Protein AF-A0A9W9NT55-F1 (afdb_monomer_lite)

Foldseek 3Di:
DVVVVCVVPPPDDPDDLVPDAAPAPAAEAQVVLVDDPNVVVLVSNLSSQADPDDDPDDDDDDDRRDDDDQPDDPVDPVSVVVSVVVDVVPDVDHRYYHPPDDDDPDDPDPPPDD

InterPro domains:
  IPR002347 Short-chain dehydrogenase/reductase SDR [PF00106] (26-107)
  IPR002347 Short-chain dehydrogenase/reductase SDR [PR00081] (27-44)
  IPR002347 Short-chain dehydrogenase/reductase SDR [PR00081] (92-103)
  IPR036291 NAD(P)-binding domain superfamily [SSF51735] (25-108)

Structure (mmCIF, N/CA/C/O backbone):
data_AF-A0A9W9NT55-F1
#
_entry.id   AF-A0A9W9NT55-F1
#
loop_
_atom_site.group_PDB
_atom_site.id
_atom_site.type_symbol
_atom_site.label_atom_id
_atom_site.label_alt_id
_atom_site.label_comp_id
_atom_site.label_asym_id
_atom_site.label_entity_id
_atom_site.label_seq_id
_atom_site.pdbx_PDB_ins_code
_atom_site.Cartn_x
_atom_site.Cartn_y
_atom_site.Cartn_z
_atom_site.occupancy
_atom_site.B_iso_or_equiv
_atom_site.auth_seq_id
_atom_site.auth_comp_id
_atom_site.auth_asym_id
_atom_site.auth_atom_id
_atom_site.pdbx_PDB_model_num
ATOM 1 N N . MET A 1 1 ? 0.224 33.615 -8.746 1.00 58.03 1 MET A N 1
ATOM 2 C CA . MET A 1 1 ? 1.519 33.624 -8.025 1.00 58.03 1 MET A CA 1
ATOM 3 C C . MET A 1 1 ? 1.483 32.832 -6.718 1.00 58.03 1 MET A C 1
ATOM 5 O O . MET A 1 1 ? 2.437 32.112 -6.478 1.00 58.03 1 MET A O 1
ATOM 9 N N . GLY A 1 2 ? 0.423 32.887 -5.895 1.00 65.94 2 GLY A N 1
ATOM 10 C CA . GLY A 1 2 ? 0.362 32.116 -4.633 1.00 65.94 2 GLY A CA 1
ATOM 11 C C . GLY A 1 2 ? 0.468 30.590 -4.791 1.00 65.94 2 GLY A C 1
ATOM 12 O O . GLY A 1 2 ? 1.138 29.940 -4.000 1.00 65.94 2 GLY A O 1
ATOM 13 N N . THR A 1 3 ? -0.092 30.028 -5.865 1.00 73.88 3 THR A N 1
ATOM 14 C CA . THR A 1 3 ? -0.012 28.590 -6.173 1.00 73.88 3 THR A CA 1
ATOM 15 C C . THR A 1 3 ? 1.415 28.089 -6.383 1.00 73.88 3 THR A C 1
ATOM 17 O O . THR A 1 3 ? 1.723 26.991 -5.944 1.00 73.88 3 THR A O 1
ATOM 20 N N . THR A 1 4 ? 2.305 28.876 -6.995 1.00 74.88 4 THR A N 1
ATOM 21 C CA . THR A 1 4 ? 3.706 28.475 -7.216 1.00 74.88 4 THR A CA 1
ATOM 22 C C . THR A 1 4 ? 4.477 28.385 -5.898 1.00 74.88 4 THR A C 1
ATOM 24 O O . THR A 1 4 ? 5.171 27.401 -5.666 1.00 74.88 4 THR A O 1
ATOM 27 N N . TRP A 1 5 ? 4.315 29.363 -5.002 1.00 75.00 5 TRP A N 1
ATOM 28 C CA . TRP A 1 5 ? 4.986 29.362 -3.697 1.00 75.00 5 TRP A CA 1
ATOM 29 C C . TRP A 1 5 ? 4.537 28.194 -2.811 1.00 75.00 5 TRP A C 1
ATOM 31 O O . TRP A 1 5 ? 5.375 27.562 -2.176 1.00 75.00 5 TRP A O 1
ATOM 41 N N . SER A 1 6 ? 3.248 27.845 -2.830 1.00 81.31 6 SER A N 1
ATOM 42 C CA . SER A 1 6 ? 2.719 26.706 -2.066 1.00 81.31 6 SER A CA 1
ATOM 43 C C . SER A 1 6 ? 3.161 25.334 -2.589 1.00 81.31 6 SER A C 1
ATOM 45 O O . SER A 1 6 ? 3.088 24.366 -1.842 1.00 81.31 6 SER A O 1
ATOM 47 N N . GLN A 1 7 ? 3.608 25.222 -3.846 1.00 83.94 7 GLN A N 1
ATOM 48 C CA . GLN A 1 7 ? 4.160 23.967 -4.382 1.00 83.94 7 GLN A CA 1
ATOM 49 C C . GLN A 1 7 ? 5.583 23.713 -3.869 1.00 83.94 7 GLN A C 1
ATOM 51 O O . GLN A 1 7 ? 5.927 22.578 -3.558 1.00 83.94 7 GLN A O 1
ATOM 56 N N . PHE A 1 8 ? 6.398 24.767 -3.749 1.00 88.31 8 PHE A N 1
ATOM 57 C CA . PHE A 1 8 ? 7.761 24.659 -3.213 1.00 88.31 8 PHE A CA 1
ATOM 58 C C . PHE A 1 8 ? 7.799 24.624 -1.682 1.00 88.31 8 PHE A C 1
ATOM 60 O O . PHE A 1 8 ? 8.662 23.968 -1.106 1.00 88.31 8 PHE A O 1
ATOM 67 N N . PHE A 1 9 ? 6.859 25.308 -1.029 1.00 88.19 9 PHE A N 1
ATOM 68 C CA . PHE A 1 9 ? 6.750 25.381 0.425 1.00 88.19 9 PHE A CA 1
ATOM 69 C C . PHE A 1 9 ? 5.329 25.007 0.844 1.00 88.19 9 PHE A C 1
ATOM 71 O O . PHE A 1 9 ? 4.511 25.890 1.132 1.00 88.19 9 PHE A O 1
ATOM 78 N N . PRO A 1 10 ? 4.995 23.705 0.822 1.00 85.62 10 PRO A N 1
ATOM 79 C CA . PRO A 1 10 ? 3.683 23.261 1.247 1.00 85.62 10 PRO A CA 1
ATOM 80 C C . PRO A 1 10 ? 3.456 23.633 2.721 1.00 85.62 10 PRO A C 1
ATOM 82 O O . PRO A 1 10 ? 4.389 23.577 3.529 1.00 85.62 10 PRO A O 1
ATOM 85 N N . PRO A 1 11 ? 2.225 24.022 3.092 1.00 87.75 11 PRO A N 1
ATOM 86 C CA . PRO A 1 11 ? 1.879 24.236 4.489 1.00 87.75 11 PRO A CA 1
ATOM 87 C C . PRO A 1 11 ? 1.983 22.920 5.269 1.00 87.75 11 PRO A C 1
ATOM 89 O O . PRO A 1 11 ? 1.971 21.832 4.689 1.00 87.75 11 PRO A O 1
ATOM 92 N N . SER A 1 12 ? 2.043 23.020 6.598 1.00 89.81 12 SER A N 1
ATOM 93 C CA . SER A 1 12 ? 2.067 21.845 7.470 1.00 89.81 12 SER A CA 1
ATOM 94 C C . SER A 1 12 ? 0.919 20.878 7.146 1.00 89.81 12 SER A C 1
ATOM 96 O O . SER A 1 12 ? -0.204 21.323 6.879 1.00 89.81 12 SER A O 1
ATOM 98 N N . PRO A 1 13 ? 1.170 19.559 7.183 1.00 87.12 13 PRO A N 1
ATOM 99 C CA . PRO A 1 13 ? 0.171 18.572 6.814 1.00 87.12 13 PRO A CA 1
ATOM 100 C C . PRO A 1 13 ? -1.026 18.629 7.766 1.00 87.12 13 PRO A C 1
ATOM 102 O O . PRO A 1 13 ? -0.876 18.647 8.988 1.00 87.12 13 PRO A O 1
ATOM 105 N N . ALA A 1 14 ? -2.232 18.628 7.196 1.00 89.50 14 ALA A N 1
ATOM 106 C CA . ALA A 1 14 ? -3.468 18.630 7.975 1.00 89.50 14 ALA A CA 1
ATOM 107 C C . ALA A 1 14 ? -3.660 17.323 8.767 1.00 89.50 14 ALA A C 1
ATOM 109 O O . ALA A 1 14 ? -4.251 17.339 9.846 1.00 89.50 14 ALA A O 1
ATOM 110 N N . LEU A 1 15 ? -3.150 16.200 8.246 1.00 88.31 15 LEU A N 1
ATOM 111 C CA . LEU A 1 15 ? -3.185 14.889 8.890 1.00 88.31 15 LEU A CA 1
ATOM 112 C C . LEU A 1 15 ? -1.773 14.446 9.277 1.00 88.31 15 LEU A C 1
ATOM 114 O O . LEU A 1 15 ? -0.857 14.502 8.464 1.00 88.31 15 LEU A O 1
ATOM 118 N N . THR A 1 16 ? -1.622 13.984 10.512 1.00 88.62 16 THR A N 1
ATOM 119 C CA . THR A 1 16 ? -0.369 13.532 11.121 1.00 88.62 16 THR A CA 1
ATOM 120 C C . THR A 1 16 ? -0.579 12.230 11.888 1.00 88.62 16 THR A C 1
ATOM 122 O O . THR A 1 16 ? -1.702 11.756 12.104 1.00 88.62 16 THR A O 1
ATOM 125 N N . GLU A 1 17 ? 0.514 11.665 12.390 1.00 80.94 17 GLU A N 1
ATOM 126 C CA . GLU A 1 17 ? 0.543 10.477 13.245 1.00 80.94 17 GLU A CA 1
ATOM 127 C C . GLU A 1 17 ? -0.216 10.714 14.549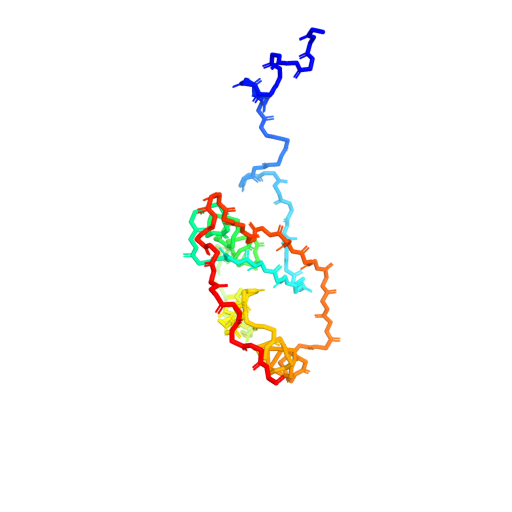 1.00 80.94 17 GLU A C 1
ATOM 129 O O . GLU A 1 17 ? -0.578 9.765 15.240 1.00 80.94 17 GLU A O 1
ATOM 134 N N . VAL A 1 18 ? -0.479 11.967 14.911 1.00 85.38 18 VAL A N 1
ATOM 135 C CA . VAL A 1 18 ? -1.190 12.315 16.138 1.00 85.38 18 VAL A CA 1
ATOM 136 C C . VAL A 1 18 ? -2.689 12.392 15.880 1.00 85.38 18 VAL A C 1
ATOM 138 O O . VAL A 1 18 ? -3.462 11.793 16.626 1.00 85.38 18 VAL A O 1
ATOM 141 N N . ASN A 1 19 ? -3.109 13.067 14.807 1.00 89.69 19 ASN A N 1
ATOM 142 C CA . ASN A 1 19 ? -4.518 13.409 14.598 1.00 89.69 19 ASN A CA 1
ATOM 143 C C . ASN A 1 19 ? -5.260 12.500 13.601 1.00 89.69 19 ASN A C 1
ATOM 145 O O . ASN A 1 19 ? -6.485 12.586 13.522 1.00 89.69 19 ASN A O 1
ATOM 149 N N . LEU A 1 20 ? -4.571 11.606 12.874 1.00 87.56 20 LEU A N 1
ATOM 150 C CA . LEU A 1 20 ? -5.253 10.653 12.000 1.00 87.56 20 LEU A CA 1
ATOM 151 C C . LEU A 1 20 ? -6.074 9.659 12.848 1.00 87.56 20 LEU A C 1
ATOM 153 O O . LEU A 1 20 ? -5.484 8.977 13.703 1.00 87.56 20 LEU A O 1
ATOM 157 N N .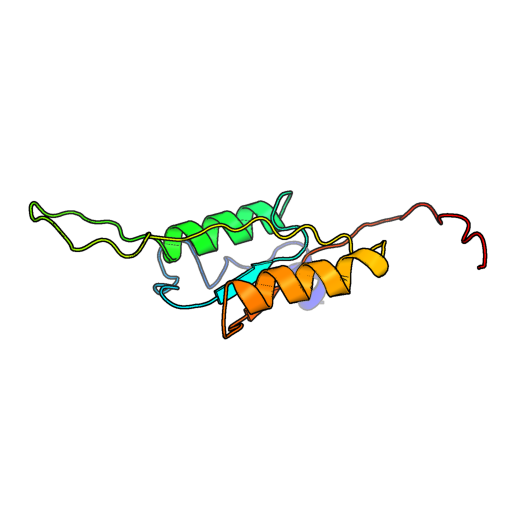 PRO A 1 21 ? -7.393 9.519 12.601 1.00 88.69 21 PRO A N 1
ATOM 158 C CA . PRO A 1 21 ? -8.224 8.527 13.274 1.00 88.69 21 PRO A CA 1
ATOM 159 C C . PRO A 1 21 ? -7.762 7.094 12.995 1.00 88.69 21 PRO A C 1
ATOM 161 O O . PRO A 1 21 ? -7.019 6.830 12.047 1.00 88.69 21 PRO A O 1
ATOM 164 N N . SER A 1 22 ? -8.232 6.146 13.806 1.00 88.12 22 SER A N 1
ATOM 165 C CA . SER A 1 22 ? -7.920 4.731 13.591 1.00 88.12 22 SER A CA 1
ATOM 166 C C . SER A 1 22 ? -8.380 4.266 12.206 1.00 88.12 22 SER A C 1
ATOM 168 O O . SER A 1 22 ? -9.490 4.574 11.778 1.00 88.12 22 SER A O 1
ATOM 170 N N . GLN A 1 23 ? -7.526 3.500 11.527 1.00 89.44 23 GLN A N 1
ATOM 171 C CA . GLN A 1 23 ? -7.808 2.926 10.205 1.00 89.44 23 GLN A CA 1
ATOM 172 C C . GLN A 1 23 ? -8.169 1.435 10.281 1.00 89.44 23 GLN A C 1
ATOM 174 O O . GLN A 1 23 ? -8.063 0.708 9.300 1.00 89.44 23 GLN A O 1
ATOM 179 N N . ARG A 1 24 ? -8.604 0.960 11.453 1.00 86.00 24 ARG A N 1
ATOM 180 C CA . ARG A 1 24 ? -9.004 -0.439 11.648 1.00 86.00 24 ARG A CA 1
ATOM 181 C C . ARG A 1 24 ? -10.120 -0.854 10.697 1.00 86.00 24 ARG A C 1
ATOM 183 O O . ARG A 1 24 ? -11.012 -0.062 10.411 1.00 86.00 24 ARG A O 1
ATOM 190 N N . GLN A 1 25 ? -10.084 -2.129 10.301 1.00 85.56 25 GLN A N 1
ATOM 191 C CA . GLN A 1 25 ? -11.084 -2.771 9.432 1.00 85.56 25 GLN A CA 1
ATOM 192 C C . GLN A 1 25 ? -11.217 -2.127 8.043 1.00 85.56 25 GLN A C 1
ATOM 194 O O . GLN A 1 25 ? -12.184 -2.393 7.325 1.00 85.56 25 GLN A O 1
ATOM 199 N N . LYS A 1 26 ? -10.265 -1.272 7.666 1.00 89.44 26 LYS A N 1
ATOM 200 C CA . LYS A 1 26 ? -10.146 -0.765 6.309 1.00 89.44 26 LYS A CA 1
ATOM 201 C C . LYS A 1 26 ? -9.081 -1.559 5.572 1.00 89.44 26 LYS A C 1
ATOM 203 O O . LYS A 1 26 ? -8.015 -1.823 6.124 1.00 89.44 26 LYS A O 1
ATOM 208 N N . VAL A 1 27 ? -9.386 -1.902 4.333 1.00 92.1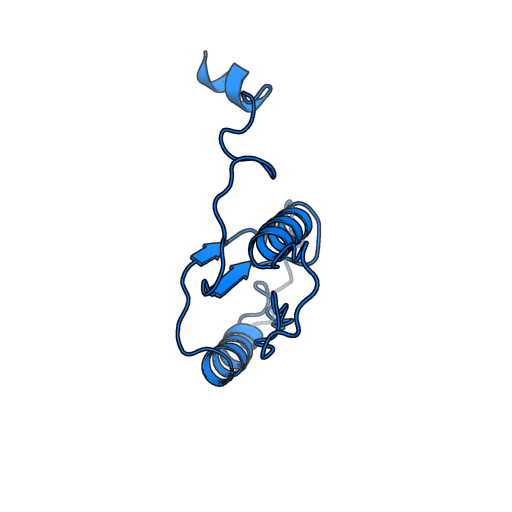2 27 VAL A N 1
ATOM 209 C CA . VAL A 1 27 ? -8.498 -2.612 3.421 1.00 92.12 27 VAL A CA 1
ATOM 210 C C . VAL A 1 27 ? -7.914 -1.602 2.442 1.00 92.12 27 VAL A C 1
ATOM 212 O O . VAL A 1 27 ? -8.648 -0.901 1.741 1.00 92.12 27 VAL A O 1
ATOM 215 N N . PHE A 1 28 ? -6.587 -1.520 2.413 1.00 94.19 28 PHE A N 1
ATOM 216 C CA . PHE A 1 28 ? -5.842 -0.586 1.578 1.00 94.19 28 PHE A CA 1
ATOM 217 C C . PHE A 1 28 ? -4.984 -1.346 0.575 1.00 94.19 28 PHE A C 1
ATOM 219 O O . PHE A 1 28 ? -4.336 -2.326 0.932 1.00 94.19 28 PHE A O 1
ATOM 226 N N . ILE A 1 29 ? -4.902 -0.834 -0.650 1.00 94.69 29 ILE A N 1
ATOM 227 C CA . ILE A 1 29 ? -3.844 -1.200 -1.594 1.00 94.69 29 ILE A CA 1
ATOM 228 C C . ILE A 1 29 ? -3.002 0.045 -1.847 1.00 94.69 29 ILE A C 1
ATOM 230 O O . ILE A 1 29 ? -3.527 1.083 -2.246 1.00 94.69 29 ILE A O 1
ATOM 234 N N . VAL A 1 30 ? -1.691 -0.058 -1.629 1.00 94.62 30 VAL A N 1
ATOM 235 C CA . VAL A 1 30 ? -0.721 0.993 -1.957 1.00 94.62 30 VAL A CA 1
ATOM 236 C C . VAL A 1 30 ? 0.217 0.459 -3.031 1.00 94.62 30 VAL A C 1
ATOM 238 O O . VAL A 1 30 ? 1.084 -0.374 -2.769 1.00 94.62 30 VAL A O 1
ATOM 24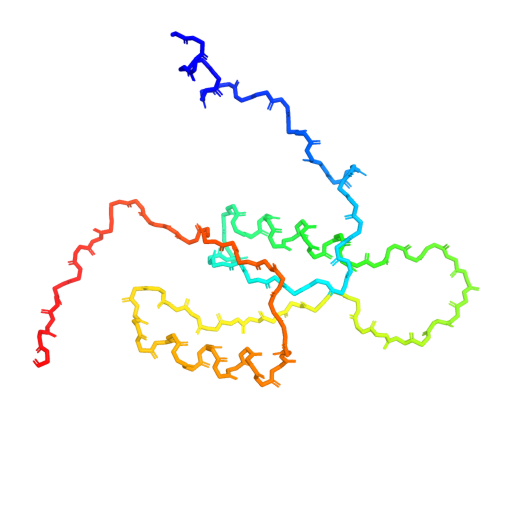1 N N . THR A 1 31 ? 0.054 0.938 -4.263 1.00 94.00 31 THR A N 1
ATOM 242 C CA . THR A 1 31 ? 0.986 0.594 -5.346 1.00 94.00 31 THR A CA 1
ATOM 243 C C . THR A 1 31 ? 2.351 1.236 -5.080 1.00 94.00 31 THR A C 1
ATOM 245 O O . THR A 1 31 ? 2.442 2.387 -4.641 1.00 94.00 31 THR A O 1
ATOM 248 N N . GLY A 1 32 ? 3.435 0.481 -5.286 1.00 88.50 32 GLY A N 1
ATOM 249 C CA . GLY A 1 32 ? 4.778 0.936 -4.906 1.00 88.50 32 GLY A CA 1
ATOM 250 C C . GLY A 1 32 ? 4.960 1.095 -3.389 1.00 88.50 32 GLY A C 1
ATOM 251 O O . GLY A 1 32 ? 5.839 1.829 -2.954 1.00 88.50 32 GLY A O 1
ATOM 252 N N . GLY A 1 33 ? 4.141 0.420 -2.572 1.00 87.50 33 GLY A N 1
ATOM 253 C CA . GLY A 1 33 ? 4.145 0.529 -1.109 1.00 87.50 33 GLY A CA 1
ATOM 254 C C . GLY A 1 33 ? 5.402 0.014 -0.394 1.00 87.50 33 GLY A C 1
ATOM 255 O O . GLY A 1 33 ? 5.459 0.054 0.828 1.00 87.50 33 GLY A O 1
ATOM 256 N N . TYR A 1 34 ? 6.403 -0.484 -1.124 1.00 83.94 34 TYR A N 1
ATOM 257 C CA . TYR A 1 34 ? 7.633 -1.053 -0.562 1.00 83.94 34 TYR A CA 1
ATOM 258 C C . TYR A 1 34 ? 8.827 -0.086 -0.580 1.00 83.94 34 TYR A C 1
ATOM 260 O O . TYR A 1 34 ? 9.874 -0.409 -0.022 1.00 83.94 34 TYR A O 1
ATOM 268 N N . SER A 1 35 ? 8.713 1.080 -1.228 1.00 84.94 35 SER A N 1
ATOM 269 C CA . SER A 1 35 ? 9.803 2.059 -1.309 1.00 84.94 35 SER A CA 1
ATOM 270 C C . SER A 1 35 ? 9.306 3.509 -1.308 1.00 84.94 35 SER A C 1
ATOM 272 O O . SER A 1 35 ? 8.126 3.789 -1.538 1.00 84.94 35 SER A O 1
ATOM 274 N N . GLY A 1 36 ? 10.223 4.440 -1.022 1.00 90.38 36 GLY A N 1
ATOM 275 C CA . GLY A 1 36 ? 9.977 5.883 -1.069 1.00 90.38 36 GLY A CA 1
ATOM 276 C C . GLY A 1 36 ? 8.730 6.313 -0.290 1.00 90.38 36 GLY A C 1
ATOM 277 O O . GLY A 1 36 ? 8.475 5.842 0.816 1.00 90.38 36 GLY A O 1
ATOM 278 N N . MET A 1 37 ? 7.921 7.181 -0.901 1.00 90.94 37 MET A N 1
ATOM 279 C CA . MET A 1 37 ? 6.680 7.684 -0.297 1.00 90.94 37 MET A CA 1
ATOM 280 C C . MET A 1 37 ? 5.628 6.592 -0.066 1.00 90.94 37 MET A C 1
ATOM 282 O O . MET A 1 37 ? 4.839 6.688 0.872 1.00 90.94 37 MET A O 1
ATOM 286 N N . GLY A 1 38 ? 5.623 5.539 -0.890 1.00 89.44 38 GLY A N 1
ATOM 287 C CA . GLY A 1 38 ? 4.701 4.416 -0.727 1.00 89.44 38 GLY A CA 1
ATOM 288 C C . GLY A 1 38 ? 4.992 3.605 0.533 1.00 89.44 38 GLY A C 1
ATOM 289 O O . GLY A 1 38 ? 4.054 3.163 1.199 1.00 89.44 38 GLY A O 1
ATOM 290 N N . LEU A 1 39 ? 6.272 3.449 0.887 1.00 90.31 39 LEU A N 1
ATOM 291 C CA . LEU A 1 39 ? 6.700 2.784 2.120 1.00 90.31 39 LEU A CA 1
ATOM 292 C C . LEU A 1 39 ? 6.293 3.570 3.362 1.00 90.31 39 LEU A C 1
ATOM 294 O O . LEU A 1 39 ? 5.733 2.993 4.295 1.00 90.31 39 LEU A O 1
ATOM 298 N N . GLU A 1 40 ? 6.528 4.881 3.357 1.00 92.06 40 GLU A N 1
ATOM 299 C CA . GLU A 1 40 ? 6.126 5.752 4.464 1.00 92.06 40 GLU A CA 1
ATOM 300 C C . GLU A 1 40 ? 4.604 5.744 4.640 1.00 92.06 40 GLU A C 1
ATOM 302 O O . GLU A 1 40 ? 4.108 5.539 5.747 1.00 92.06 40 GLU A O 1
ATOM 307 N N . LEU A 1 41 ? 3.842 5.840 3.543 1.00 90.88 41 LEU A N 1
ATOM 308 C CA . LEU A 1 41 ? 2.382 5.741 3.581 1.00 90.88 41 LEU A CA 1
ATOM 309 C C . LEU A 1 41 ? 1.908 4.385 4.127 1.00 90.88 41 LEU A C 1
ATOM 311 O O . LEU A 1 41 ? 1.027 4.339 4.986 1.00 90.88 41 LEU A O 1
ATOM 315 N N . SER A 1 42 ? 2.494 3.281 3.657 1.00 89.50 42 SER A N 1
ATOM 316 C CA . SER A 1 42 ? 2.133 1.931 4.112 1.00 89.50 42 SER A CA 1
ATOM 317 C C . SER A 1 42 ? 2.440 1.744 5.599 1.00 89.50 42 SER A C 1
ATOM 319 O O . SER A 1 42 ? 1.610 1.224 6.345 1.00 89.50 42 SER A O 1
ATOM 321 N N . THR A 1 43 ? 3.585 2.252 6.058 1.00 88.19 43 THR A N 1
ATOM 322 C CA . THR A 1 43 ? 3.996 2.241 7.469 1.00 88.19 43 THR A CA 1
ATOM 323 C C . THR A 1 43 ? 3.045 3.070 8.331 1.00 88.19 43 THR A C 1
ATOM 325 O O . THR A 1 43 ? 2.577 2.605 9.373 1.00 88.19 43 THR A O 1
ATOM 328 N N . PHE A 1 44 ? 2.699 4.273 7.878 1.00 88.12 44 PHE A N 1
ATOM 329 C CA . PHE A 1 44 ? 1.776 5.178 8.554 1.00 88.12 44 PHE A CA 1
ATOM 330 C C . PHE A 1 44 ? 0.374 4.566 8.718 1.00 88.12 44 PHE A C 1
ATOM 332 O O . PHE A 1 44 ? -0.196 4.570 9.814 1.00 88.12 44 PHE A O 1
ATOM 339 N N . LEU A 1 45 ? -0.170 3.967 7.652 1.00 88.62 45 LEU A N 1
ATOM 340 C CA . LEU A 1 45 ? -1.462 3.270 7.676 1.00 88.62 45 LEU A CA 1
ATOM 341 C C . LEU A 1 45 ? -1.428 2.027 8.574 1.00 88.62 45 LEU A C 1
ATOM 343 O O . LEU A 1 45 ? -2.366 1.798 9.346 1.00 88.62 45 LEU A O 1
ATOM 347 N N . TYR A 1 46 ? -0.339 1.256 8.526 1.00 86.81 46 TYR A N 1
ATOM 348 C CA . TYR A 1 46 ? -0.135 0.083 9.374 1.00 86.81 46 TYR A CA 1
ATOM 349 C C . TYR A 1 46 ? -0.149 0.459 10.861 1.00 86.81 46 TYR A C 1
ATOM 351 O O . TYR A 1 46 ? -0.921 -0.102 11.643 1.00 86.81 46 TYR A O 1
ATOM 359 N N . GLN A 1 47 ? 0.616 1.482 11.254 1.00 84.62 47 GLN A N 1
ATOM 360 C CA . GLN A 1 47 ? 0.669 1.970 12.637 1.00 84.62 47 GLN A CA 1
ATOM 361 C C . GLN A 1 47 ? -0.702 2.424 13.162 1.00 84.62 47 GLN A C 1
ATOM 363 O O . GLN A 1 47 ? -1.009 2.244 14.341 1.00 84.62 47 GLN A O 1
ATOM 368 N N . LYS A 1 48 ? -1.544 2.997 12.295 1.00 84.00 48 LYS A N 1
ATOM 369 C CA . LYS A 1 48 ? -2.897 3.468 12.639 1.00 84.00 48 LYS A CA 1
ATOM 370 C C . LYS A 1 48 ? -3.969 2.381 12.610 1.00 84.00 48 LYS A C 1
ATOM 372 O O . LYS A 1 48 ? -5.067 2.578 13.154 1.00 84.00 48 LYS A O 1
ATOM 377 N N . SER A 1 49 ? -3.645 1.246 12.007 1.00 76.06 49 SER A N 1
ATOM 378 C CA . SER A 1 49 ? -4.451 0.026 12.013 1.00 76.06 49 SER A CA 1
ATOM 379 C C . SER A 1 49 ? -4.121 -0.854 13.226 1.00 76.06 49 SER A C 1
ATOM 381 O O . SER A 1 49 ? -5.018 -1.497 13.778 1.00 76.06 49 SER A O 1
ATOM 383 N N . ALA A 1 50 ? -2.878 -0.804 13.718 1.00 58.38 50 ALA A N 1
ATOM 384 C CA . ALA A 1 50 ? -2.444 -1.464 14.947 1.00 58.38 50 ALA A CA 1
ATOM 385 C C . ALA A 1 50 ? -3.072 -0.840 16.215 1.00 58.38 50 ALA A C 1
ATOM 387 O O . ALA A 1 50 ? -3.408 0.348 16.280 1.00 58.38 50 ALA A O 1
ATOM 388 N N . ARG A 1 51 ? -3.267 -1.644 17.268 1.00 48.84 51 ARG A N 1
ATOM 389 C CA . ARG A 1 51 ? -3.772 -1.180 18.570 1.00 48.84 51 ARG A CA 1
ATOM 390 C C . ARG A 1 51 ? -2.597 -0.926 19.512 1.00 48.84 51 ARG A C 1
ATOM 392 O O . ARG A 1 51 ? -1.894 -1.852 19.880 1.00 48.84 51 ARG A O 1
ATOM 399 N N . LYS A 1 52 ? -2.417 0.310 20.003 1.00 44.41 52 LYS A N 1
ATOM 400 C CA . LYS A 1 52 ? -1.629 0.524 21.233 1.00 44.41 52 LYS A CA 1
ATOM 401 C C . LYS A 1 52 ? -2.439 -0.016 22.414 1.00 44.41 52 LYS A C 1
ATOM 403 O O . LYS A 1 52 ? -3.378 0.633 22.871 1.00 44.41 52 LYS A O 1
ATOM 408 N N . GLN A 1 53 ? -2.117 -1.220 22.875 1.00 36.50 53 GLN A N 1
ATOM 409 C CA . GLN A 1 53 ? -2.728 -1.825 24.057 1.00 36.50 53 GLN A CA 1
ATOM 410 C C . GLN A 1 53 ? -1.902 -1.448 25.302 1.00 36.50 53 GLN A C 1
ATOM 412 O O . GLN A 1 53 ? -0.935 -2.120 25.641 1.00 36.50 53 GLN A O 1
ATOM 417 N N . SER A 1 54 ? -2.272 -0.375 26.008 1.00 37.84 54 SER A N 1
ATOM 418 C CA . SER A 1 54 ? -1.797 -0.122 27.378 1.00 37.84 54 SER A CA 1
ATOM 419 C C . SER A 1 54 ? -2.848 -0.636 28.367 1.00 37.84 54 SER A C 1
ATOM 421 O O . SER A 1 54 ? -3.840 0.042 28.628 1.00 37.84 54 SER A O 1
ATOM 423 N N . GLY A 1 55 ? -2.687 -1.856 28.884 1.00 36.06 55 GLY A N 1
ATOM 424 C CA . GLY A 1 55 ? -3.608 -2.399 29.888 1.00 36.06 55 GLY A CA 1
ATOM 425 C C . GLY A 1 55 ? -3.553 -3.918 30.030 1.00 36.06 55 GLY A C 1
ATOM 426 O O . GLY A 1 55 ? -3.687 -4.659 29.060 1.00 36.06 55 GLY A O 1
ATOM 427 N N . ARG A 1 56 ? -3.369 -4.369 31.272 1.00 37.75 56 ARG A N 1
ATOM 428 C CA . ARG A 1 56 ? -3.156 -5.753 31.717 1.00 37.75 56 ARG A CA 1
ATOM 429 C C . ARG A 1 56 ? -4.452 -6.587 31.613 1.00 37.75 56 ARG A C 1
ATOM 431 O O . ARG A 1 56 ? -5.111 -6.814 32.615 1.00 37.75 56 ARG A O 1
ATOM 438 N N . SER A 1 57 ? -4.855 -7.033 30.421 1.00 37.09 57 SER A N 1
ATOM 439 C CA . SER A 1 57 ? -5.841 -8.126 30.257 1.00 37.09 57 SER A CA 1
ATOM 440 C C . SER A 1 57 ? -5.761 -8.772 28.868 1.00 37.09 57 SER A C 1
ATOM 442 O O . SER A 1 57 ? -5.482 -8.102 27.876 1.00 37.09 57 SER A O 1
ATOM 444 N N . LYS A 1 58 ? -5.953 -10.100 28.816 1.00 44.53 58 LYS A N 1
ATOM 445 C CA . LYS A 1 58 ? -5.806 -10.943 27.615 1.00 44.53 58 LYS A CA 1
ATOM 446 C C . LYS A 1 58 ? -6.924 -10.657 26.594 1.00 44.53 58 LYS A C 1
ATOM 448 O O . LYS A 1 58 ? -8.081 -10.902 26.935 1.00 44.53 58 LYS A O 1
ATOM 453 N N . PRO A 1 59 ? -6.628 -10.229 25.352 1.00 37.34 59 PRO A N 1
ATOM 454 C CA . PRO A 1 59 ? -7.636 -10.111 24.308 1.00 37.34 59 PRO A CA 1
ATOM 455 C C . PRO A 1 59 ? -7.613 -11.318 23.356 1.00 37.34 59 PRO A C 1
ATOM 457 O O . PRO A 1 59 ? -6.563 -11.853 23.008 1.00 37.34 59 PRO A O 1
ATOM 460 N N . ARG A 1 60 ? -8.806 -11.730 22.913 1.00 36.88 60 ARG A N 1
ATOM 461 C CA . ARG A 1 60 ? -9.023 -12.607 21.751 1.00 36.88 60 ARG A CA 1
ATOM 462 C C . ARG A 1 60 ? -8.434 -11.885 20.530 1.00 36.88 60 ARG A C 1
ATOM 464 O O . ARG A 1 60 ? -8.797 -10.733 20.317 1.00 36.88 60 ARG A O 1
ATOM 471 N N . ILE A 1 61 ? -7.504 -12.507 19.803 1.00 39.59 61 ILE A N 1
ATOM 472 C CA . ILE A 1 61 ? -6.616 -11.838 18.832 1.00 39.59 61 ILE A CA 1
ATOM 473 C C . ILE A 1 61 ? -7.220 -11.887 17.413 1.00 39.59 61 ILE A C 1
ATOM 475 O O . ILE A 1 61 ? -7.112 -12.924 16.763 1.00 39.59 61 ILE A O 1
ATOM 479 N N . PRO A 1 62 ? -7.822 -10.813 16.872 1.00 42.94 62 PRO A N 1
ATOM 480 C CA . PRO A 1 62 ? -7.715 -10.527 15.446 1.00 42.94 62 PRO A CA 1
ATOM 481 C C . PRO A 1 62 ? -6.311 -9.960 15.186 1.00 42.94 62 PRO A C 1
ATOM 483 O O . PRO A 1 62 ? -5.860 -9.093 15.935 1.00 42.94 62 PRO A O 1
ATOM 486 N N . ARG A 1 63 ? -5.594 -10.484 14.183 1.00 48.06 63 ARG A N 1
ATOM 487 C CA . ARG A 1 63 ? -4.227 -10.048 13.852 1.00 48.06 63 ARG A CA 1
ATOM 488 C C . ARG A 1 63 ? -4.235 -8.545 13.552 1.00 48.06 63 ARG A C 1
ATOM 490 O O . ARG A 1 63 ? -4.921 -8.068 12.656 1.00 48.06 63 ARG A O 1
ATOM 497 N N . GLU A 1 64 ? -3.559 -7.796 14.408 1.00 61.19 64 GLU A N 1
ATOM 498 C CA . GLU A 1 64 ? -3.510 -6.339 14.405 1.00 61.19 64 GLU A CA 1
ATOM 499 C C . GLU A 1 64 ? -2.661 -5.861 13.224 1.00 61.19 64 GLU A C 1
ATOM 501 O O . GLU A 1 64 ? -1.479 -6.166 13.212 1.00 61.19 64 GLU A O 1
ATOM 506 N N . GLY A 1 65 ? -3.251 -5.126 12.268 1.00 64.81 65 GLY A N 1
ATOM 507 C CA . GLY A 1 65 ? -2.572 -4.639 11.058 1.00 64.81 65 GLY A CA 1
ATOM 508 C C . GLY A 1 65 ? -1.922 -5.774 10.262 1.00 64.81 65 GLY A C 1
ATOM 509 O O . GLY A 1 65 ? -0.811 -6.181 10.562 1.00 64.81 65 GLY A O 1
ATOM 510 N N . GLU A 1 66 ? -2.586 -6.309 9.243 1.00 77.75 66 GLU A N 1
ATOM 511 C CA . GLU A 1 66 ? -1.951 -7.303 8.374 1.00 77.75 66 GLU A CA 1
ATOM 512 C C . GLU A 1 66 ? -1.337 -6.603 7.162 1.00 77.75 66 GLU A C 1
ATOM 514 O O . GLU A 1 66 ? -1.989 -5.792 6.506 1.00 77.75 66 GLU A O 1
ATOM 519 N N . LEU A 1 67 ? -0.062 -6.885 6.893 1.00 81.38 67 LEU A N 1
ATOM 520 C CA . LEU A 1 67 ? 0.612 -6.431 5.685 1.00 81.38 67 LEU A CA 1
ATOM 521 C C . LEU A 1 67 ? 0.772 -7.631 4.756 1.00 81.38 67 LEU A C 1
ATOM 523 O O . LEU A 1 67 ? 1.528 -8.555 5.054 1.00 81.38 67 LEU A O 1
ATOM 527 N N . VAL A 1 68 ? 0.068 -7.602 3.629 1.00 83.00 68 VAL A N 1
ATOM 528 C CA . VAL A 1 68 ? 0.162 -8.635 2.597 1.00 83.00 68 VAL A CA 1
ATOM 529 C C . VAL A 1 68 ? 0.952 -8.079 1.423 1.00 83.00 68 VAL A C 1
ATOM 531 O O . VAL A 1 68 ? 0.627 -7.020 0.885 1.00 83.00 68 VAL A O 1
ATOM 534 N N . PHE A 1 69 ? 2.001 -8.792 1.021 1.00 83.38 69 PHE A N 1
ATOM 535 C CA . PHE A 1 69 ? 2.727 -8.453 -0.194 1.00 83.38 69 PHE A CA 1
ATOM 536 C C . PHE A 1 69 ? 1.933 -8.916 -1.416 1.00 83.38 69 PHE A C 1
ATOM 538 O O . PHE A 1 69 ? 1.683 -10.110 -1.583 1.00 83.38 69 PHE A O 1
ATOM 545 N N . LEU A 1 70 ? 1.561 -7.964 -2.272 1.00 87.62 70 LEU A N 1
ATOM 546 C CA . LEU A 1 70 ? 0.882 -8.227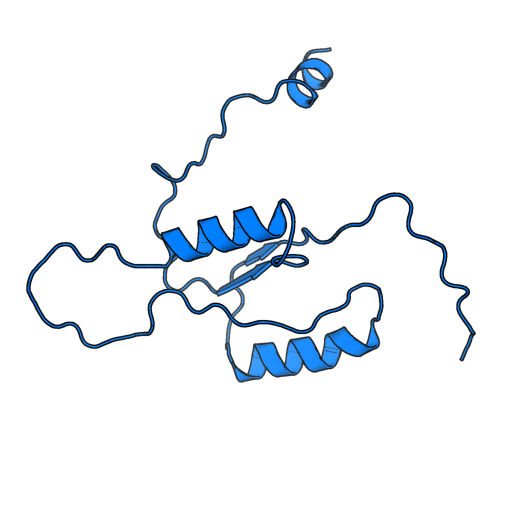 -3.532 1.00 87.62 70 LEU A CA 1
ATOM 547 C C . LEU A 1 70 ? 1.885 -8.082 -4.687 1.00 87.62 70 LEU A C 1
ATOM 549 O O . LEU A 1 70 ? 2.320 -6.959 -4.960 1.00 87.62 70 LEU A O 1
ATOM 553 N N . PRO A 1 71 ? 2.276 -9.175 -5.365 1.00 85.81 71 PRO A N 1
ATOM 554 C CA . PRO A 1 71 ? 3.167 -9.099 -6.516 1.00 85.81 71 PRO A CA 1
ATOM 555 C C . PRO A 1 71 ? 2.431 -8.446 -7.693 1.00 85.81 71 PRO A C 1
ATOM 557 O O . PRO A 1 71 ? 1.692 -9.103 -8.419 1.00 85.81 71 PRO A O 1
ATOM 560 N N . LEU A 1 72 ? 2.619 -7.136 -7.853 1.00 89.06 72 LEU A N 1
ATOM 561 C CA . LEU A 1 72 ? 1.973 -6.309 -8.870 1.00 89.06 72 LEU A CA 1
ATOM 562 C C . LEU A 1 72 ? 3.020 -5.410 -9.536 1.00 89.06 72 LEU A C 1
ATOM 564 O O . LEU A 1 72 ? 3.471 -4.427 -8.943 1.00 89.06 72 LEU A O 1
ATOM 568 N N . ALA A 1 73 ? 3.388 -5.743 -10.770 1.00 87.44 73 ALA A N 1
ATOM 569 C CA . ALA A 1 73 ? 4.271 -4.939 -11.604 1.00 87.44 73 ALA A CA 1
ATOM 570 C C . ALA A 1 73 ? 3.420 -4.167 -12.618 1.00 87.44 73 ALA A C 1
ATOM 572 O O . ALA A 1 73 ? 2.844 -4.743 -13.534 1.00 87.44 73 ALA A O 1
ATOM 573 N N . LEU A 1 74 ? 3.295 -2.850 -12.448 1.00 88.31 74 LEU A N 1
ATOM 574 C CA . LEU A 1 74 ? 2.423 -2.040 -13.313 1.00 88.31 74 LEU A CA 1
ATOM 575 C C . LEU A 1 74 ? 2.987 -1.837 -14.729 1.00 88.31 74 LEU A C 1
ATOM 577 O O . LEU A 1 74 ? 2.249 -1.432 -15.623 1.00 88.31 74 LEU A O 1
ATOM 581 N N . ASP A 1 75 ? 4.270 -2.128 -14.939 1.00 86.38 75 ASP A N 1
ATOM 582 C CA . ASP A 1 75 ? 4.930 -2.172 -16.246 1.00 86.38 75 ASP A CA 1
ATOM 583 C C . ASP A 1 75 ? 4.802 -3.541 -16.945 1.00 86.38 75 ASP A C 1
ATOM 585 O O . ASP A 1 75 ? 5.204 -3.676 -18.101 1.00 86.38 75 ASP A O 1
ATOM 589 N N . ASP A 1 76 ? 4.205 -4.537 -16.281 1.00 87.50 76 ASP A N 1
ATOM 590 C CA . ASP A 1 76 ? 3.864 -5.846 -16.837 1.00 87.50 76 ASP A CA 1
ATOM 591 C C . ASP A 1 76 ? 2.407 -6.209 -16.507 1.00 87.50 76 ASP A C 1
ATOM 593 O O . ASP A 1 76 ? 2.075 -6.745 -15.444 1.00 87.50 76 ASP A O 1
ATOM 597 N N . LEU A 1 77 ? 1.518 -5.950 -17.470 1.00 91.50 77 LEU A N 1
ATOM 598 C CA . LEU A 1 77 ? 0.078 -6.168 -17.322 1.00 91.50 77 LEU A CA 1
ATOM 599 C C . LEU A 1 77 ? -0.293 -7.636 -17.058 1.00 91.50 77 LEU A C 1
ATOM 601 O O . LEU A 1 77 ? -1.371 -7.894 -16.518 1.00 91.50 77 LEU A O 1
ATOM 605 N N . SER A 1 78 ? 0.584 -8.595 -17.385 1.00 93.50 78 SER A N 1
ATOM 606 C CA . SER A 1 78 ? 0.346 -10.011 -17.084 1.00 93.50 78 SER A CA 1
ATOM 607 C C . SER A 1 78 ? 0.271 -10.282 -15.576 1.00 93.50 78 SER A C 1
ATOM 609 O O . SER A 1 78 ? -0.417 -11.211 -15.152 1.00 93.50 78 SER A O 1
ATOM 611 N N . THR A 1 79 ? 0.890 -9.426 -14.755 1.00 89.25 79 THR A N 1
ATOM 612 C CA . THR A 1 79 ? 0.885 -9.544 -13.290 1.00 89.25 79 THR A CA 1
ATOM 613 C C . THR A 1 79 ? -0.419 -9.077 -12.640 1.00 89.25 79 THR A C 1
ATOM 615 O O . THR A 1 79 ? -0.708 -9.455 -11.505 1.00 89.25 79 THR A O 1
ATOM 618 N N . ILE A 1 80 ? -1.254 -8.308 -13.353 1.00 91.56 80 ILE A N 1
ATOM 619 C CA . ILE A 1 80 ? -2.469 -7.701 -12.786 1.00 91.56 80 ILE A CA 1
ATOM 620 C C . ILE A 1 80 ? -3.490 -8.767 -12.392 1.00 91.56 80 ILE A C 1
ATOM 622 O O . ILE A 1 80 ? -3.999 -8.750 -11.274 1.00 91.56 80 ILE A O 1
ATOM 626 N N . LYS A 1 81 ? -3.806 -9.702 -13.296 1.00 95.44 81 LYS A N 1
ATOM 627 C CA . LYS A 1 81 ? -4.839 -10.714 -13.036 1.00 95.44 81 LYS A CA 1
ATOM 628 C C . LYS A 1 81 ? -4.468 -11.633 -11.854 1.00 95.44 81 LYS A C 1
ATOM 630 O O . LYS A 1 81 ? -5.294 -11.737 -10.949 1.00 95.44 81 LYS A O 1
ATOM 635 N N . PRO A 1 82 ? -3.249 -12.207 -11.781 1.00 93.25 82 PRO A N 1
ATOM 636 C CA . PRO A 1 82 ? -2.813 -12.963 -10.606 1.00 93.25 82 PRO A CA 1
ATOM 637 C C . PRO A 1 82 ? -2.865 -12.151 -9.305 1.00 93.25 82 PRO A C 1
ATOM 639 O O . PRO A 1 82 ? -3.306 -12.662 -8.280 1.00 93.25 82 PRO A O 1
ATOM 642 N N . ALA A 1 83 ? -2.469 -10.872 -9.333 1.00 90.19 83 ALA A N 1
ATOM 643 C CA . ALA A 1 83 ? -2.564 -10.000 -8.164 1.00 90.19 83 ALA A CA 1
ATOM 644 C C . ALA A 1 83 ? -4.021 -9.823 -7.698 1.00 90.19 83 ALA A C 1
ATOM 646 O O .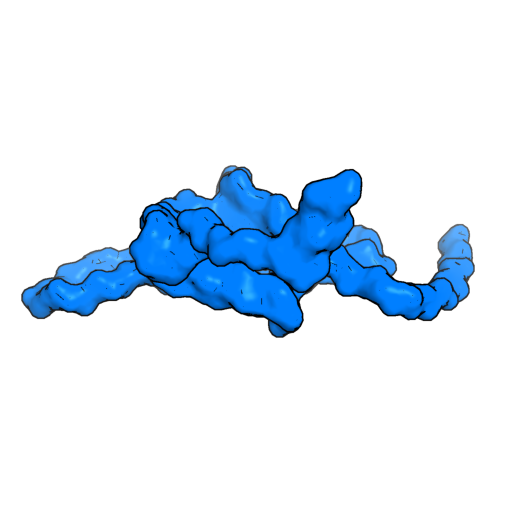 ALA A 1 83 ? -4.314 -9.930 -6.510 1.00 90.19 83 ALA A O 1
ATOM 647 N N . VAL A 1 84 ? -4.959 -9.607 -8.622 1.00 93.00 84 VAL A N 1
ATOM 648 C CA . VAL A 1 84 ? -6.388 -9.497 -8.287 1.00 93.00 84 VAL A CA 1
ATOM 649 C C . VAL A 1 84 ? -6.933 -10.810 -7.718 1.00 93.00 84 VAL A C 1
ATOM 651 O O . VAL A 1 84 ? -7.698 -10.777 -6.756 1.00 93.00 84 VAL A O 1
ATOM 654 N N . GLU A 1 85 ? -6.532 -11.962 -8.256 1.00 94.19 85 GLU A N 1
ATOM 655 C CA . GLU A 1 85 ? -6.930 -13.279 -7.735 1.00 94.19 85 GLU A CA 1
ATOM 656 C C . GLU A 1 85 ? -6.416 -13.502 -6.305 1.00 94.19 85 GLU A C 1
ATOM 658 O O . GLU A 1 85 ? -7.187 -13.898 -5.434 1.00 94.19 85 GLU A O 1
ATOM 663 N N . ILE A 1 86 ? -5.151 -13.163 -6.027 1.00 89.00 86 ILE A N 1
ATOM 664 C CA . ILE A 1 86 ? -4.583 -13.213 -4.669 1.00 89.00 86 ILE A CA 1
ATOM 665 C C . ILE A 1 86 ? -5.368 -12.299 -3.724 1.00 89.00 86 ILE A C 1
ATOM 667 O O . ILE A 1 86 ? -5.743 -12.715 -2.628 1.00 89.00 86 ILE A O 1
ATOM 671 N N . PHE A 1 87 ? -5.636 -11.061 -4.147 1.00 90.81 87 PHE A N 1
ATOM 672 C CA . PHE A 1 87 ? -6.363 -10.092 -3.331 1.00 90.81 87 PHE A CA 1
ATOM 673 C C . PHE A 1 87 ? -7.787 -10.561 -3.020 1.00 90.81 87 PHE A C 1
ATOM 675 O O . PHE A 1 87 ? -8.183 -10.589 -1.862 1.00 90.81 87 PHE A O 1
ATOM 682 N N . THR A 1 88 ? -8.543 -10.972 -4.037 1.00 92.94 88 THR A N 1
ATOM 683 C CA . THR A 1 88 ? -9.947 -11.390 -3.884 1.00 92.94 88 THR A CA 1
ATOM 684 C C . THR A 1 88 ? -10.109 -12.726 -3.159 1.00 92.94 88 THR A C 1
ATOM 686 O O . THR A 1 88 ? -11.167 -12.978 -2.585 1.00 92.94 88 THR A O 1
ATOM 689 N N . ALA A 1 89 ? -9.071 -13.567 -3.132 1.00 92.00 89 ALA A N 1
ATOM 690 C CA . ALA A 1 89 ? -9.033 -14.758 -2.287 1.00 92.00 89 ALA A CA 1
ATOM 691 C C . ALA A 1 89 ? -8.813 -14.428 -0.798 1.00 92.00 89 ALA A C 1
ATOM 693 O O . ALA A 1 89 ? -9.263 -15.184 0.062 1.00 92.00 89 ALA A O 1
ATOM 694 N N . ALA A 1 90 ? -8.119 -13.326 -0.492 1.00 85.62 90 ALA A N 1
ATOM 695 C CA . ALA A 1 90 ? -7.801 -12.911 0.874 1.00 85.62 90 ALA A CA 1
ATOM 696 C C . ALA A 1 90 ? -8.848 -11.958 1.474 1.00 85.62 90 ALA A C 1
ATOM 698 O O . ALA A 1 90 ? -9.176 -12.067 2.652 1.00 85.62 90 ALA A O 1
ATOM 699 N N . GLU A 1 91 ? -9.377 -11.038 0.669 1.00 88.56 91 GLU A N 1
ATOM 700 C CA . GLU A 1 91 ? -10.230 -9.940 1.113 1.00 88.56 91 GLU A CA 1
ATOM 701 C C . GLU A 1 91 ? -11.478 -9.816 0.239 1.00 88.56 91 GLU A C 1
ATOM 703 O O . GLU A 1 91 ? -11.424 -9.850 -0.990 1.00 88.56 91 GLU A O 1
ATOM 708 N N . SER A 1 92 ? -12.632 -9.602 0.872 1.00 90.06 92 SER A N 1
ATOM 709 C CA . SER A 1 92 ? -13.912 -9.450 0.166 1.00 90.06 92 SER A CA 1
ATOM 710 C C . SER A 1 92 ? -14.240 -7.999 -0.205 1.00 90.06 92 SER A C 1
ATOM 712 O O . SER A 1 92 ? -15.287 -7.738 -0.797 1.00 90.06 92 SER A O 1
ATOM 714 N N . ARG A 1 93 ? -13.411 -7.035 0.215 1.00 92.38 93 ARG A N 1
ATOM 715 C CA . ARG A 1 93 ? -13.634 -5.595 0.021 1.00 92.38 93 ARG A CA 1
ATOM 716 C C . ARG A 1 93 ? -12.324 -4.839 -0.133 1.00 92.38 93 ARG A C 1
ATOM 718 O O . ARG A 1 93 ? -11.323 -5.204 0.466 1.00 92.38 93 ARG A O 1
ATOM 725 N N . LEU A 1 94 ? -12.376 -3.730 -0.862 1.00 93.00 94 LEU A N 1
ATOM 726 C CA . LEU A 1 94 ? -11.313 -2.733 -0.946 1.00 93.00 94 LEU A CA 1
ATOM 727 C C . LEU A 1 94 ? -11.892 -1.381 -0.532 1.00 93.00 94 LEU A C 1
ATOM 729 O O . LEU A 1 94 ? -12.874 -0.939 -1.124 1.00 93.00 94 LEU A O 1
ATOM 733 N N . ASP A 1 95 ? -11.301 -0.729 0.469 1.00 94.62 95 ASP A N 1
ATOM 734 C CA . ASP A 1 95 ? -11.768 0.581 0.933 1.00 94.62 95 ASP A CA 1
ATOM 735 C C . ASP A 1 95 ? -11.061 1.729 0.215 1.00 94.62 95 ASP A C 1
ATOM 737 O O . ASP A 1 95 ? -11.697 2.720 -0.143 1.00 94.62 95 ASP A O 1
ATOM 741 N N . VAL A 1 96 ? -9.743 1.619 0.014 1.00 94.88 96 VAL A N 1
ATOM 742 C CA . VAL A 1 96 ? -8.940 2.673 -0.619 1.00 94.88 96 VAL A CA 1
ATOM 743 C C . VAL A 1 96 ? -7.825 2.074 -1.473 1.00 94.88 96 VAL A C 1
ATOM 745 O O . VAL A 1 96 ? -7.072 1.209 -1.026 1.00 94.88 96 VAL A O 1
ATOM 748 N N . LEU A 1 97 ? -7.676 2.608 -2.685 1.00 94.62 97 LEU A N 1
ATOM 749 C CA . LEU A 1 97 ? -6.559 2.343 -3.586 1.00 94.62 97 LEU A CA 1
ATOM 750 C C . LEU A 1 97 ? -5.695 3.600 -3.725 1.00 94.62 97 LEU A C 1
ATOM 752 O O . LEU A 1 97 ? -6.139 4.614 -4.262 1.00 94.62 97 LEU A O 1
ATOM 756 N N . PHE A 1 98 ? -4.444 3.520 -3.284 1.00 94.69 98 PHE A N 1
ATOM 757 C CA . PHE A 1 98 ? -3.435 4.543 -3.526 1.00 94.69 98 PHE A CA 1
ATOM 758 C C . PHE A 1 98 ? -2.612 4.190 -4.769 1.00 94.69 98 PHE A C 1
ATOM 760 O O . PHE A 1 98 ? -1.744 3.308 -4.755 1.00 94.69 98 PHE A O 1
ATOM 767 N N . ASN A 1 99 ? -2.864 4.926 -5.851 1.00 94.19 99 ASN A N 1
ATOM 768 C CA . ASN A 1 99 ? -2.062 4.898 -7.076 1.00 94.19 99 ASN A CA 1
ATOM 769 C C . ASN A 1 99 ? -0.800 5.753 -6.892 1.00 94.19 99 ASN A C 1
ATOM 771 O O . ASN A 1 99 ? -0.708 6.866 -7.398 1.00 94.19 99 ASN A O 1
ATOM 775 N N . ASN A 1 100 ? 0.132 5.253 -6.085 1.00 91.75 100 ASN A N 1
ATOM 776 C CA . ASN A 1 100 ? 1.381 5.924 -5.740 1.00 91.75 100 ASN A CA 1
ATOM 777 C C . ASN A 1 100 ? 2.562 5.485 -6.627 1.00 91.75 100 ASN A C 1
ATOM 779 O O . ASN A 1 100 ? 3.513 6.246 -6.782 1.00 91.75 100 ASN A O 1
ATOM 783 N N . ALA A 1 101 ? 2.531 4.278 -7.202 1.00 89.19 101 ALA A N 1
ATOM 784 C CA . ALA A 1 101 ? 3.620 3.798 -8.047 1.00 89.19 101 ALA A CA 1
ATOM 785 C C . ALA A 1 101 ? 3.842 4.723 -9.254 1.00 89.19 101 ALA A C 1
ATOM 787 O O . ALA A 1 101 ? 2.917 5.023 -10.007 1.00 89.19 101 ALA A O 1
ATOM 788 N N . GLY A 1 102 ? 5.092 5.136 -9.450 1.00 88.69 102 GLY A N 1
ATOM 789 C CA . GLY A 1 102 ? 5.491 6.004 -10.546 1.00 88.69 102 GLY A CA 1
ATOM 790 C C . GLY A 1 102 ? 6.996 5.964 -10.766 1.00 88.69 102 GLY A C 1
ATOM 791 O O . GLY A 1 102 ? 7.771 5.692 -9.850 1.00 88.69 102 GLY A O 1
ATOM 792 N N . VAL A 1 103 ? 7.400 6.239 -12.001 1.00 85.38 103 VAL A N 1
ATOM 793 C CA . VAL A 1 103 ? 8.799 6.347 -12.421 1.00 85.38 103 VAL A CA 1
ATOM 794 C C . VAL A 1 103 ? 8.968 7.625 -13.237 1.00 85.38 103 VAL A C 1
ATOM 796 O O . VAL A 1 103 ? 8.081 7.998 -14.002 1.00 85.38 103 VAL A O 1
ATOM 799 N N . SER A 1 104 ? 10.101 8.304 -13.072 1.00 87.00 104 SER A N 1
ATOM 800 C CA . SER A 1 104 ? 10.477 9.461 -13.890 1.00 87.00 104 SER A CA 1
ATOM 801 C C . SER A 1 104 ? 11.572 9.042 -14.862 1.00 87.00 104 SER A C 1
ATOM 803 O O . SER A 1 104 ? 12.497 8.335 -14.467 1.00 87.00 104 SER A O 1
ATOM 805 N N . ASN A 1 105 ? 11.459 9.459 -16.124 1.00 84.25 105 ASN A N 1
ATOM 806 C CA . ASN A 1 105 ? 12.333 9.040 -17.225 1.00 84.25 105 ASN A CA 1
ATOM 807 C C . ASN A 1 105 ? 12.465 7.506 -17.359 1.00 84.25 105 ASN A C 1
ATOM 809 O O . ASN A 1 105 ? 13.579 6.978 -17.289 1.00 84.25 105 ASN A O 1
ATOM 813 N N . PRO A 1 106 ? 11.351 6.767 -17.544 1.00 76.00 106 PRO A N 1
ATOM 814 C CA . PRO A 1 106 ? 11.429 5.335 -17.796 1.00 76.00 106 PRO A CA 1
ATOM 815 C C . PRO A 1 106 ? 12.222 5.074 -19.075 1.00 76.00 106 PRO A C 1
ATOM 817 O O . PRO A 1 106 ? 12.033 5.742 -20.094 1.00 76.00 106 PRO A O 1
ATOM 820 N N . GLN A 1 107 ? 13.096 4.073 -19.038 1.00 76.31 107 GLN A N 1
ATOM 821 C CA . GLN A 1 107 ? 13.709 3.586 -20.265 1.00 76.31 107 GLN A CA 1
ATOM 822 C C . GLN A 1 107 ? 12.610 2.927 -21.096 1.00 76.31 107 GLN A C 1
ATOM 824 O O . GLN A 1 107 ? 11.889 2.067 -20.586 1.00 76.31 107 GLN A O 1
ATOM 829 N N . ILE A 1 108 ? 12.450 3.340 -22.356 1.00 68.19 108 ILE A N 1
ATOM 830 C CA . ILE A 1 108 ? 11.491 2.701 -23.258 1.00 68.19 108 ILE A CA 1
ATOM 831 C C . ILE A 1 108 ? 11.966 1.261 -23.453 1.00 68.19 108 ILE A C 1
ATOM 833 O O . ILE A 1 108 ? 12.939 1.009 -24.163 1.00 68.19 108 ILE A O 1
ATOM 837 N N . ARG A 1 109 ? 11.296 0.302 -22.805 1.00 61.66 109 ARG A N 1
ATOM 838 C CA . ARG A 1 109 ? 11.447 -1.107 -23.163 1.00 61.66 109 ARG A CA 1
ATOM 839 C C . ARG A 1 109 ? 10.970 -1.246 -24.603 1.00 61.66 109 ARG A C 1
ATOM 841 O O . ARG A 1 109 ? 9.825 -0.912 -24.901 1.00 61.66 109 ARG A O 1
ATOM 848 N N . ALA A 1 110 ? 11.848 -1.715 -25.488 1.00 59.72 110 ALA A N 1
ATOM 849 C CA . ALA A 1 110 ? 11.456 -2.109 -26.832 1.00 59.72 110 ALA A CA 1
ATOM 850 C C . ALA A 1 110 ? 10.361 -3.175 -26.700 1.00 59.72 110 ALA A C 1
ATOM 852 O O . ALA A 1 110 ? 10.625 -4.287 -26.243 1.00 59.72 110 ALA A O 1
ATOM 853 N N . GLN A 1 111 ? 9.122 -2.811 -27.030 1.00 55.56 111 GLN A N 1
ATOM 854 C CA . GLN A 1 111 ? 8.019 -3.758 -27.088 1.00 55.56 111 GLN A CA 1
ATOM 855 C C . GLN A 1 111 ? 8.348 -4.736 -28.214 1.00 55.56 111 GLN A C 1
ATOM 857 O O . GLN A 1 111 ? 8.319 -4.382 -29.391 1.00 55.56 111 GLN A O 1
ATOM 862 N N . THR A 1 112 ? 8.743 -5.956 -27.859 1.00 47.72 112 THR A N 1
ATOM 863 C CA . THR A 1 112 ? 8.734 -7.053 -28.822 1.00 47.72 112 THR A CA 1
ATOM 864 C C . THR A 1 112 ? 7.263 -7.396 -28.998 1.00 47.72 112 THR A C 1
ATOM 866 O O . THR A 1 112 ? 6.635 -7.916 -28.080 1.00 47.72 112 THR A O 1
ATOM 869 N N . ASN A 1 113 ? 6.694 -6.958 -30.121 1.00 43.69 113 ASN A N 1
ATOM 870 C CA . ASN A 1 113 ? 5.316 -7.252 -30.494 1.00 43.69 113 ASN A CA 1
ATOM 871 C C . ASN A 1 113 ? 5.088 -8.771 -30.429 1.00 43.69 113 ASN A C 1
ATOM 873 O O . ASN A 1 113 ? 5.917 -9.528 -30.940 1.00 43.69 113 ASN A O 1
ATOM 877 N N . PHE A 1 114 ? 3.992 -9.181 -29.787 1.00 45.31 114 PHE A N 1
ATOM 878 C CA . PHE A 1 114 ? 3.442 -10.530 -29.923 1.00 45.31 114 PHE A CA 1
ATOM 879 C C . PHE A 1 114 ? 2.837 -10.719 -31.316 1.00 45.31 114 PHE A C 1
ATOM 881 O O . PHE A 1 114 ? 2.286 -9.727 -31.851 1.00 45.31 114 PHE A O 1
#

Radius of gyration: 18.61 Å; chains: 1; bounding box: 28×48×62 Å

pLDDT: mean 79.39, std 17.53, range [36.06, 95.44]

Secondary structure (DSSP, 8-state):
-HHHHHHHSPPPPSS-TTTPPP-TT--EEETTTTSHHHHHHHHHHHHHHS----SSSPPP---SS--------TT-GGGHHHHHHHHHHH-S---EEE-----SS---------

Organism: NCBI:txid63820

Sequence (114 aa):
MGTTWSQFFPPSPALTEVNLPSQRQKVFIVTGGYSGMGLELSTFLYQKSARKQSGRSKPRIPREGELVFLPLALDDLSTIKPAVEIFTAAESRLDVLFNNAGVSNPQIRAQTNF